Protein AF-A0A1B8W9C3-F1 (afdb_monomer)

Sequence (84 aa):
MDGYWVWCGSVAKGEDGRFHMFASRWPKSLPMHPGWIIASEIVRAVSDTPEGPYDFQEVVFPARGAEYWDGRSTHNPHIVKHER

Radius of gyration: 13.45 Å; Cα contacts (8 Å, |Δi|>4): 176; chains: 1; bounding box: 33×34×30 Å

Secondary structure (DSSP, 8-state):
-TTEEEEEEEEEE-TTSSEEEEEEEEETTS-HHHHHHHH-EEEEEEESSTT-PPEEEEEEE----TTSTTSS------------

pLDDT: mean 95.74, std 4.28, range [68.06, 98.56]

Structure (mmCIF, N/CA/C/O backbone):
data_AF-A0A1B8W9C3-F1
#
_entry.id   AF-A0A1B8W9C3-F1
#
loop_
_atom_site.group_PDB
_atom_site.id
_atom_site.type_symbol
_atom_site.label_atom_id
_atom_site.label_alt_id
_atom_site.label_comp_id
_atom_site.label_asym_id
_atom_site.label_entity_id
_atom_site.label_seq_id
_atom_site.pdbx_PDB_ins_code
_atom_site.Cartn_x
_atom_site.Cartn_y
_atom_site.Cartn_z
_atom_site.occupancy
_atom_site.B_iso_or_equiv
_atom_site.auth_seq_id
_atom_site.auth_comp_id
_atom_site.auth_asym_id
_atom_site.auth_atom_id
_atom_site.pdbx_PDB_model_num
ATOM 1 N N . MET A 1 1 ? -3.410 -11.196 -1.161 1.00 82.31 1 MET A N 1
ATOM 2 C CA . MET A 1 1 ? -2.390 -10.403 -1.904 1.00 82.31 1 MET A CA 1
ATOM 3 C C . MET A 1 1 ? -1.283 -11.343 -2.358 1.00 82.31 1 MET A C 1
ATOM 5 O O . MET A 1 1 ? -0.096 -11.117 -2.129 1.00 82.31 1 MET A O 1
ATOM 9 N N . ASP A 1 2 ? -1.683 -12.444 -2.978 1.00 92.12 2 ASP A N 1
ATOM 10 C CA . ASP A 1 2 ? -0.792 -13.584 -3.133 1.00 92.12 2 ASP A CA 1
ATOM 11 C C . ASP A 1 2 ? 0.132 -13.358 -4.323 1.00 92.12 2 ASP A C 1
ATOM 13 O O . ASP A 1 2 ? -0.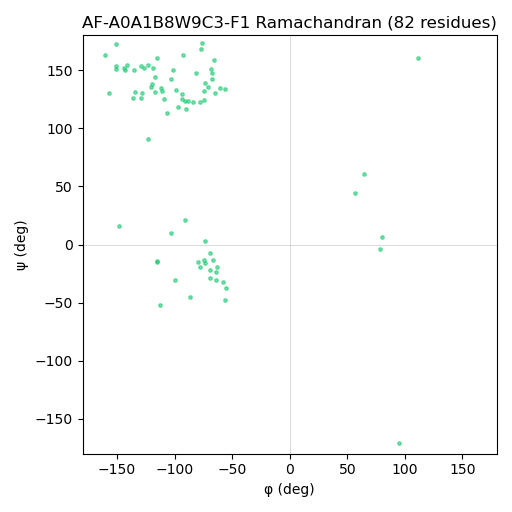221 -12.676 -5.281 1.00 92.12 2 ASP A O 1
ATOM 17 N N . GLY A 1 3 ? 1.356 -13.875 -4.231 1.00 96.88 3 GLY A N 1
ATOM 18 C CA . GLY A 1 3 ? 2.386 -13.612 -5.236 1.00 96.88 3 GLY A CA 1
ATOM 19 C C . GLY A 1 3 ? 3.094 -12.259 -5.098 1.00 96.88 3 GLY A C 1
ATOM 20 O O . GLY A 1 3 ? 3.935 -11.955 -5.937 1.00 96.88 3 GLY A O 1
ATOM 21 N N . TYR A 1 4 ? 2.837 -11.483 -4.039 1.00 97.88 4 TYR A N 1
ATOM 22 C CA . TYR A 1 4 ? 3.529 -10.217 -3.763 1.00 97.88 4 TYR A CA 1
ATOM 23 C C . TYR A 1 4 ? 4.315 -10.262 -2.453 1.00 97.88 4 TYR A C 1
ATOM 25 O O . TYR A 1 4 ? 3.896 -10.879 -1.471 1.00 97.88 4 TYR A O 1
ATOM 33 N N . TRP A 1 5 ? 5.467 -9.599 -2.438 1.00 98.06 5 TRP A N 1
ATOM 34 C CA . TRP A 1 5 ? 6.056 -9.089 -1.207 1.00 98.06 5 TRP A CA 1
ATOM 35 C C . TRP A 1 5 ? 5.206 -7.914 -0.738 1.00 98.06 5 TRP A C 1
ATOM 37 O O . TRP A 1 5 ? 4.838 -7.076 -1.556 1.00 98.06 5 TRP A O 1
ATOM 47 N N . VAL A 1 6 ? 4.896 -7.857 0.554 1.00 97.50 6 VAL A N 1
ATOM 48 C CA . VAL A 1 6 ? 4.150 -6.753 1.170 1.00 97.50 6 VAL A CA 1
ATOM 49 C C . VAL A 1 6 ? 4.954 -6.268 2.369 1.00 97.50 6 VAL A C 1
ATOM 51 O O . VAL A 1 6 ? 5.403 -7.084 3.173 1.00 97.50 6 VAL A O 1
ATOM 54 N N . TRP A 1 7 ? 5.180 -4.960 2.467 1.00 97.25 7 TRP A N 1
ATOM 55 C CA . TRP A 1 7 ? 5.973 -4.346 3.536 1.00 97.25 7 TRP A CA 1
ATOM 56 C C . TRP A 1 7 ? 5.493 -2.915 3.817 1.00 97.25 7 TRP A C 1
ATOM 58 O O . TRP A 1 7 ? 4.667 -2.375 3.083 1.00 97.25 7 TRP A O 1
ATOM 68 N N . CYS A 1 8 ? 6.028 -2.288 4.868 1.00 97.62 8 CYS A N 1
ATOM 69 C CA . CYS A 1 8 ? 5.772 -0.885 5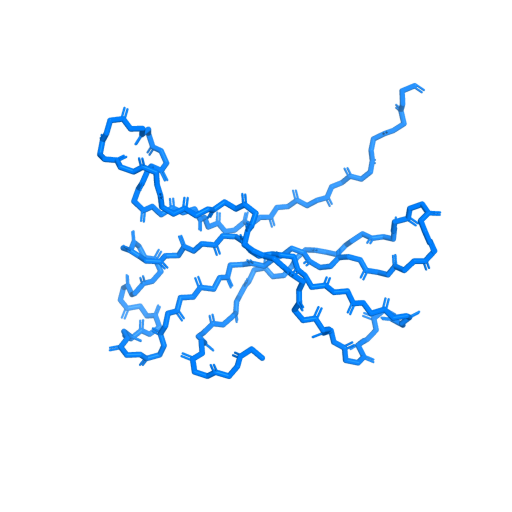.220 1.00 97.62 8 CYS A CA 1
ATOM 70 C C . CYS A 1 8 ? 4.278 -0.573 5.415 1.00 97.62 8 CYS A C 1
ATOM 72 O O . CYS A 1 8 ? 3.775 0.423 4.902 1.00 97.62 8 CYS A O 1
ATOM 74 N N . GLY A 1 9 ? 3.554 -1.447 6.116 1.00 97.31 9 GLY A N 1
ATOM 75 C CA . GLY A 1 9 ? 2.146 -1.211 6.418 1.00 97.31 9 GLY A CA 1
ATOM 76 C C . GLY A 1 9 ? 1.964 0.006 7.328 1.00 97.31 9 GLY A C 1
ATOM 77 O O . GLY A 1 9 ? 2.601 0.104 8.376 1.00 97.31 9 GLY A O 1
ATOM 78 N N . SER A 1 10 ? 1.063 0.906 6.950 1.00 98.31 10 SER A N 1
ATOM 79 C CA . SER A 1 10 ? 0.592 2.024 7.765 1.00 98.31 10 SER A CA 1
ATOM 80 C C . SER A 1 10 ? -0.934 2.013 7.773 1.00 98.31 10 SER A C 1
ATOM 82 O O . SER A 1 10 ? -1.561 1.957 6.717 1.00 98.31 10 SER A O 1
ATOM 84 N N . VAL A 1 11 ? -1.535 2.012 8.963 1.00 97.94 11 VAL A N 1
ATOM 85 C CA . VAL A 1 11 ? -2.979 1.810 9.149 1.00 97.94 11 VAL A CA 1
ATOM 86 C C . VAL A 1 11 ? -3.603 3.027 9.813 1.00 97.94 11 VAL A C 1
ATOM 88 O O . VAL A 1 11 ? -3.062 3.549 10.785 1.00 97.94 11 VAL A O 1
ATOM 91 N N . ALA A 1 12 ? -4.779 3.425 9.335 1.00 97.25 12 ALA A N 1
ATOM 92 C CA . ALA A 1 12 ? -5.647 4.379 10.014 1.00 97.25 12 ALA A CA 1
ATOM 93 C C . ALA A 1 12 ? -7.101 3.892 9.989 1.00 97.25 12 ALA A C 1
ATOM 95 O O . ALA A 1 12 ? -7.525 3.202 9.060 1.00 97.25 12 ALA A O 1
ATOM 96 N N . LYS A 1 13 ? -7.882 4.264 11.009 1.00 97.31 13 LYS A N 1
ATOM 97 C CA . LYS A 1 13 ? -9.329 4.029 11.006 1.00 97.31 13 LYS A CA 1
ATOM 98 C C . LYS A 1 13 ? -10.010 5.081 10.129 1.00 97.31 13 LYS A C 1
ATOM 100 O O . LYS A 1 13 ? -9.843 6.279 10.361 1.00 97.31 13 LYS A O 1
ATOM 105 N N . GLY A 1 14 ? -10.739 4.622 9.120 1.00 95.69 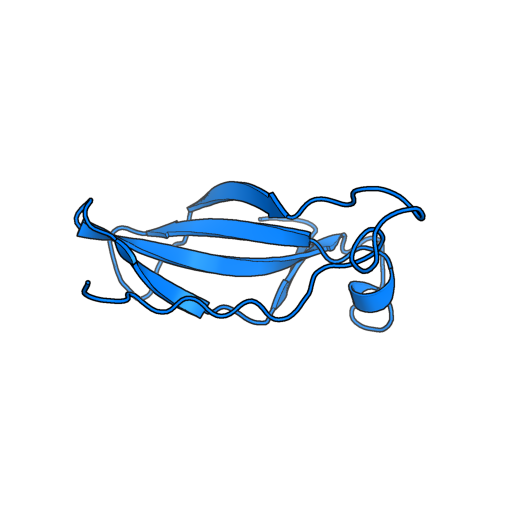14 GLY A N 1
ATOM 106 C CA . GLY A 1 14 ? -11.498 5.453 8.196 1.00 95.69 14 GLY A CA 1
ATOM 107 C C . GLY A 1 14 ? -12.798 5.971 8.806 1.00 95.69 14 GLY A C 1
ATOM 108 O O . GLY A 1 14 ? -13.254 5.521 9.859 1.00 95.69 14 GLY A O 1
ATOM 109 N N . GLU A 1 15 ? -13.414 6.926 8.115 1.00 94.94 15 GLU A N 1
ATOM 110 C CA . GLU A 1 15 ? -14.729 7.477 8.476 1.00 94.94 15 GLU A CA 1
ATOM 111 C C . GLU A 1 15 ? -15.862 6.465 8.267 1.00 94.94 15 GLU A C 1
ATOM 113 O O . GLU A 1 15 ? -16.892 6.541 8.927 1.00 94.94 15 GLU A O 1
ATOM 118 N N . ASP A 1 16 ? -15.630 5.463 7.416 1.00 96.44 16 ASP A N 1
ATOM 119 C CA . ASP A 1 16 ? -16.502 4.302 7.227 1.00 96.44 16 ASP A CA 1
ATOM 120 C C . ASP A 1 16 ? -16.429 3.295 8.390 1.00 96.44 16 ASP A C 1
ATOM 122 O O . ASP A 1 16 ? -17.049 2.236 8.336 1.00 96.44 16 ASP A O 1
ATOM 126 N N . GLY A 1 17 ? -15.660 3.602 9.440 1.00 97.31 17 GLY A N 1
ATOM 127 C CA . GLY A 1 17 ? -15.501 2.758 10.619 1.00 97.31 17 GLY A CA 1
ATOM 128 C C . GLY A 1 17 ? -14.546 1.579 10.433 1.00 97.31 17 GLY A C 1
ATOM 129 O O . GLY A 1 17 ? -14.258 0.905 11.425 1.00 97.31 17 GLY A O 1
ATOM 130 N N . ARG A 1 18 ? -14.012 1.362 9.225 1.00 98.31 18 ARG A N 1
ATOM 131 C CA . ARG A 1 18 ? -13.079 0.272 8.906 1.00 98.31 18 ARG A CA 1
ATOM 132 C C . ARG A 1 18 ? -11.627 0.707 9.055 1.00 98.31 18 ARG A C 1
ATOM 134 O O . ARG A 1 18 ? -11.308 1.895 9.077 1.00 98.31 18 ARG A O 1
ATOM 141 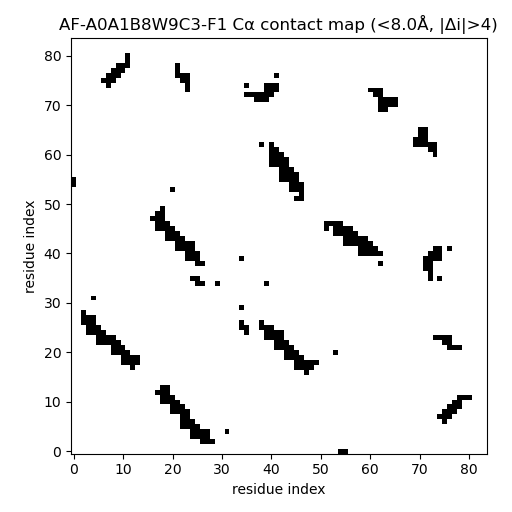N N . PHE A 1 19 ? -10.722 -0.254 9.142 1.00 98.44 19 PHE A N 1
ATOM 142 C CA . PHE A 1 19 ? -9.282 -0.021 9.160 1.00 98.44 19 PHE A CA 1
ATOM 143 C C . PHE A 1 19 ? -8.745 -0.062 7.737 1.00 98.44 19 PHE A C 1
ATOM 145 O O . PHE A 1 19 ? -8.916 -1.057 7.039 1.00 98.44 19 PHE A O 1
ATOM 152 N N . HIS A 1 20 ? -8.089 1.012 7.303 1.00 98.31 20 HIS A N 1
ATOM 153 C CA . HIS A 1 20 ? -7.478 1.119 5.981 1.00 98.31 20 HIS A CA 1
ATOM 154 C C . HIS A 1 20 ? -5.966 1.022 6.139 1.00 98.31 20 HIS A C 1
ATOM 156 O O . HIS A 1 20 ? -5.340 1.907 6.726 1.00 98.31 20 HIS A O 1
ATOM 162 N N . MET A 1 21 ? -5.387 -0.059 5.624 1.00 98.44 21 MET A N 1
ATOM 163 C CA . MET A 1 21 ? -3.946 -0.251 5.533 1.00 98.44 21 MET A CA 1
ATOM 164 C C . MET A 1 21 ? -3.454 0.217 4.174 1.00 98.44 21 MET A C 1
ATOM 166 O O . MET A 1 21 ? -3.897 -0.285 3.142 1.00 98.44 21 MET A O 1
ATOM 170 N N . PHE A 1 22 ? -2.482 1.120 4.188 1.00 98.56 22 PHE A N 1
ATOM 171 C CA . PHE A 1 22 ? -1.646 1.418 3.040 1.00 98.56 22 PHE A CA 1
ATOM 172 C C . PHE A 1 22 ? -0.335 0.657 3.186 1.00 98.56 22 PHE A C 1
ATOM 174 O O . PHE A 1 22 ? 0.259 0.658 4.262 1.00 98.56 22 PHE A O 1
ATOM 181 N N . ALA A 1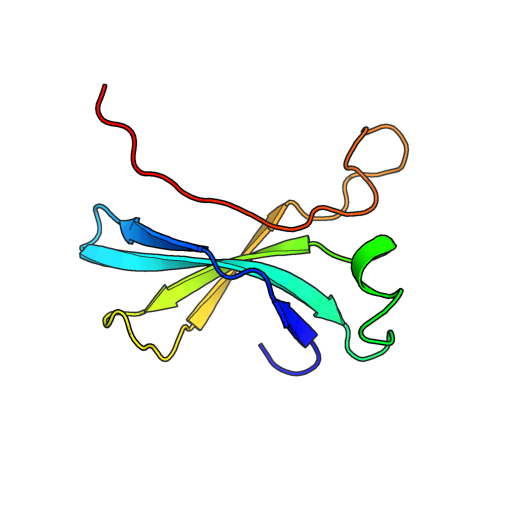 23 ? 0.112 -0.016 2.133 1.00 98.50 23 ALA A N 1
ATOM 182 C CA . ALA A 1 23 ? 1.336 -0.810 2.175 1.00 98.50 23 ALA A CA 1
ATOM 183 C C . ALA A 1 23 ? 2.091 -0.732 0.851 1.00 98.50 23 ALA A C 1
ATOM 185 O O . ALA A 1 23 ? 1.486 -0.563 -0.210 1.00 98.50 23 ALA A O 1
ATOM 186 N N . SER A 1 24 ? 3.409 -0.898 0.917 1.00 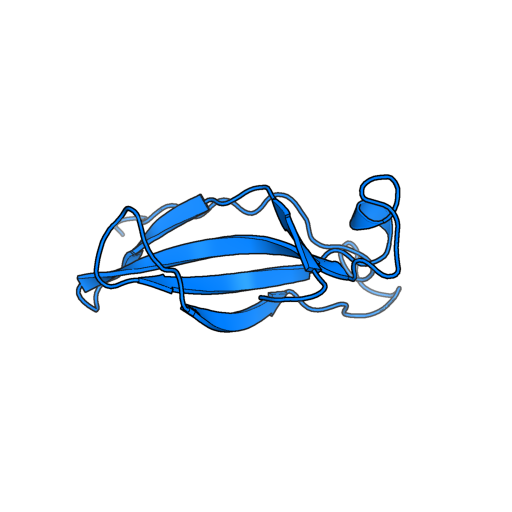98.25 24 SER A N 1
ATOM 187 C CA . SER A 1 24 ? 4.220 -1.189 -0.260 1.00 98.25 24 SER A CA 1
ATOM 188 C C . SER A 1 24 ? 3.984 -2.631 -0.689 1.00 98.25 24 SER A C 1
ATOM 190 O O . SER A 1 24 ? 4.006 -3.535 0.155 1.00 98.25 24 SER A O 1
ATOM 192 N N . ARG A 1 25 ? 3.875 -2.883 -1.994 1.00 98.00 25 ARG A N 1
ATOM 193 C CA . ARG A 1 25 ? 4.007 -4.242 -2.530 1.00 98.00 25 ARG A CA 1
ATOM 194 C C . ARG A 1 25 ? 4.756 -4.290 -3.854 1.00 98.00 25 ARG A C 1
ATOM 196 O O . ARG A 1 25 ? 4.762 -3.318 -4.597 1.00 98.00 25 ARG A O 1
ATOM 203 N N . TRP A 1 26 ? 5.366 -5.434 -4.151 1.00 97.69 26 TRP A N 1
ATOM 204 C CA . TRP A 1 26 ? 6.003 -5.733 -5.441 1.00 97.69 26 TRP A CA 1
ATOM 205 C C . TRP A 1 26 ? 5.960 -7.245 -5.712 1.00 97.69 26 TRP A C 1
ATOM 207 O O . TRP A 1 26 ? 5.857 -8.033 -4.765 1.00 97.69 26 TRP A O 1
ATOM 217 N N . PRO A 1 27 ? 5.976 -7.692 -6.979 1.00 97.25 27 PRO A N 1
ATOM 218 C CA . PRO A 1 27 ? 5.754 -9.098 -7.299 1.00 97.25 27 PRO A CA 1
ATOM 219 C C . PRO A 1 27 ? 6.907 -9.984 -6.807 1.00 97.25 27 PRO A C 1
ATOM 221 O O . PRO A 1 27 ? 8.079 -9.622 -6.911 1.00 97.25 27 PRO A O 1
ATOM 224 N N . LYS A 1 28 ? 6.581 -11.189 -6.324 1.00 98.06 28 LYS A N 1
ATOM 225 C CA . LYS A 1 28 ? 7.547 -12.217 -5.886 1.00 98.06 28 LYS A CA 1
ATOM 226 C C . LYS A 1 28 ? 8.357 -12.830 -7.031 1.00 98.06 28 LYS A C 1
ATOM 228 O O . LYS A 1 28 ? 9.298 -13.570 -6.767 1.00 98.06 28 LYS A O 1
ATOM 233 N N . SER A 1 29 ? 8.026 -12.513 -8.287 1.00 97.56 29 SER A N 1
ATOM 234 C CA . SER A 1 29 ? 8.916 -12.768 -9.427 1.00 97.56 29 SER A CA 1
ATOM 235 C C . SER A 1 29 ? 10.220 -11.967 -9.332 1.00 97.56 29 SER A C 1
ATOM 237 O O . SER A 1 29 ? 11.211 -12.337 -9.956 1.00 97.56 29 SER A O 1
ATOM 239 N N . LEU A 1 30 ? 10.235 -10.899 -8.528 1.00 96.62 30 LEU A N 1
ATOM 240 C CA . LEU A 1 30 ? 11.428 -10.163 -8.136 1.00 96.62 30 LEU A CA 1
ATOM 241 C C . LEU A 1 30 ? 11.855 -10.559 -6.711 1.00 96.62 30 LEU A C 1
ATOM 243 O O . LEU A 1 30 ? 11.010 -10.882 -5.865 1.00 96.62 30 LEU A O 1
ATOM 247 N N . PRO A 1 31 ? 13.162 -10.505 -6.397 1.00 96.94 31 PRO A N 1
ATOM 248 C CA . PRO A 1 31 ? 13.634 -10.725 -5.036 1.00 96.94 31 PRO A CA 1
ATOM 249 C C . PRO A 1 31 ? 13.137 -9.616 -4.100 1.00 96.94 31 PRO A C 1
ATOM 251 O O . PRO A 1 31 ? 12.822 -8.507 -4.538 1.00 96.94 31 PRO A O 1
ATOM 254 N N . MET A 1 32 ? 13.114 -9.886 -2.791 1.00 94.31 32 MET A N 1
ATOM 255 C CA . MET A 1 32 ? 12.709 -8.888 -1.795 1.00 94.31 32 MET A CA 1
ATOM 256 C C . MET A 1 32 ? 13.564 -7.612 -1.914 1.00 94.31 32 MET A C 1
ATOM 258 O O . MET A 1 32 ? 13.024 -6.522 -2.050 1.00 94.31 32 MET A O 1
ATOM 262 N N . HIS A 1 33 ? 14.889 -7.754 -2.000 1.00 93.50 33 HIS A N 1
ATOM 263 C CA . HIS A 1 33 ? 15.822 -6.708 -2.426 1.00 93.50 33 HIS A CA 1
ATOM 264 C C . HIS A 1 33 ? 16.589 -7.199 -3.667 1.00 93.50 33 HIS A C 1
ATOM 266 O O . HIS A 1 33 ? 17.019 -8.353 -3.666 1.00 93.50 33 HIS A O 1
ATOM 272 N N . PRO A 1 34 ? 16.776 -6.379 -4.719 1.00 94.62 34 PRO A N 1
ATOM 273 C CA . PRO A 1 34 ? 16.380 -4.973 -4.861 1.00 94.62 34 PRO A CA 1
ATOM 274 C C . PRO A 1 34 ? 14.981 -4.751 -5.474 1.00 94.62 34 PRO A C 1
ATOM 276 O O . PRO A 1 34 ? 14.720 -3.668 -5.990 1.00 94.62 34 PRO A O 1
ATOM 279 N N . GLY A 1 35 ? 14.069 -5.734 -5.448 1.00 96.00 35 GLY A N 1
ATOM 280 C CA . GLY A 1 35 ? 12.786 -5.664 -6.169 1.00 96.00 35 GLY A CA 1
ATOM 281 C C . GLY A 1 35 ? 11.923 -4.437 -5.849 1.00 96.00 35 GLY A C 1
ATOM 282 O O . GLY A 1 35 ? 11.347 -3.842 -6.761 1.00 96.00 35 GLY A O 1
ATOM 283 N N . TRP A 1 36 ? 11.903 -3.990 -4.590 1.00 94.75 36 TRP A N 1
ATOM 284 C CA . TRP A 1 36 ? 11.159 -2.788 -4.195 1.00 94.75 36 TRP A CA 1
ATOM 285 C C . TRP A 1 36 ? 11.673 -1.496 -4.854 1.00 94.75 36 TRP A C 1
ATOM 287 O O . TRP A 1 36 ? 10.911 -0.548 -5.020 1.00 94.75 36 TRP A O 1
ATOM 297 N N . ILE A 1 37 ? 12.935 -1.440 -5.290 1.00 94.06 37 ILE A N 1
ATOM 298 C CA . ILE A 1 37 ? 13.510 -0.246 -5.934 1.00 94.06 37 ILE A CA 1
ATOM 299 C C . ILE A 1 37 ? 12.890 -0.015 -7.320 1.00 94.06 37 ILE A C 1
ATOM 301 O O . ILE A 1 37 ? 12.796 1.122 -7.771 1.00 94.06 37 ILE A O 1
ATOM 305 N N . ILE A 1 38 ? 12.457 -1.080 -8.000 1.00 92.50 38 ILE A N 1
ATOM 306 C CA . ILE A 1 38 ? 12.095 -1.028 -9.426 1.00 92.50 38 ILE A CA 1
ATOM 307 C C . ILE A 1 38 ? 10.618 -1.293 -9.720 1.00 92.50 38 ILE A C 1
ATOM 309 O O . ILE A 1 38 ? 10.192 -1.059 -10.847 1.00 92.50 38 ILE A O 1
ATOM 313 N N . ALA A 1 39 ? 9.872 -1.831 -8.754 1.00 95.31 39 ALA A N 1
ATOM 314 C CA . ALA A 1 39 ? 8.506 -2.301 -8.979 1.00 95.31 39 ALA A CA 1
ATOM 315 C C . ALA A 1 39 ? 7.592 -2.149 -7.752 1.00 95.31 39 ALA A C 1
ATOM 317 O O . ALA A 1 39 ? 6.559 -2.814 -7.689 1.00 95.31 39 ALA A O 1
ATOM 318 N N . SER A 1 40 ? 7.982 -1.343 -6.756 1.00 97.44 40 SER A N 1
ATOM 319 C CA . SER A 1 40 ? 7.109 -1.089 -5.608 1.00 97.44 40 SER A CA 1
ATOM 320 C C . SER A 1 40 ? 5.979 -0.143 -5.997 1.00 97.44 40 SER A C 1
ATOM 322 O O . SER A 1 40 ? 6.205 0.911 -6.593 1.00 97.44 40 SER A O 1
ATOM 324 N N . GLU A 1 41 ? 4.771 -0.529 -5.612 1.00 97.94 41 GLU A N 1
ATOM 325 C CA . GLU A 1 41 ? 3.555 0.273 -5.693 1.00 97.94 41 GLU A CA 1
ATOM 326 C C . GLU A 1 41 ? 2.920 0.396 -4.305 1.00 97.94 41 GLU A C 1
ATOM 328 O O . GLU A 1 41 ? 3.109 -0.476 -3.446 1.00 97.94 41 GLU A O 1
ATOM 333 N N . ILE A 1 42 ? 2.149 1.463 -4.082 1.00 98.56 42 ILE A N 1
ATOM 334 C CA . ILE A 1 42 ? 1.344 1.606 -2.863 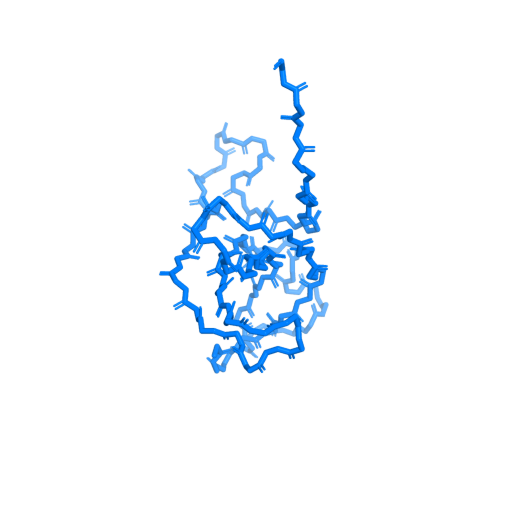1.00 98.56 42 ILE A CA 1
ATOM 335 C C . ILE A 1 42 ? -0.057 1.075 -3.111 1.00 98.56 42 ILE A C 1
ATOM 337 O O . ILE A 1 42 ? -0.724 1.478 -4.063 1.00 98.56 42 ILE A O 1
ATOM 341 N N . VAL A 1 43 ? -0.525 0.214 -2.216 1.00 98.56 43 VAL A N 1
ATOM 342 C CA . VAL A 1 43 ? -1.885 -0.330 -2.229 1.00 98.56 43 VAL A CA 1
ATOM 343 C C . VAL A 1 43 ? -2.679 0.101 -1.020 1.00 98.56 43 VAL A C 1
ATOM 345 O O . VAL A 1 43 ? -2.093 0.428 0.009 1.00 98.56 43 VAL A O 1
ATOM 348 N N . ARG A 1 44 ? -4.004 0.008 -1.135 1.00 98.56 44 ARG A N 1
ATOM 349 C CA . ARG A 1 44 ? -4.926 0.042 -0.003 1.00 98.56 44 ARG A CA 1
ATOM 350 C C . ARG A 1 44 ? -5.587 -1.321 0.173 1.00 98.56 44 ARG A C 1
ATOM 352 O O . ARG A 1 44 ? -6.064 -1.929 -0.788 1.00 98.56 44 ARG A O 1
ATOM 359 N N . ALA A 1 45 ? -5.637 -1.776 1.413 1.00 98.50 45 ALA A N 1
ATOM 360 C CA . ALA A 1 45 ? -6.419 -2.919 1.857 1.00 98.50 45 ALA A CA 1
ATOM 361 C C . ALA A 1 45 ? -7.255 -2.515 3.077 1.00 98.50 45 ALA A C 1
ATOM 363 O O . ALA A 1 45 ? -6.886 -1.583 3.794 1.00 98.50 45 ALA A O 1
ATOM 364 N N . VAL A 1 46 ? -8.381 -3.185 3.310 1.00 98.56 46 VAL A N 1
ATOM 365 C CA . VAL A 1 46 ? -9.303 -2.849 4.407 1.00 98.56 46 VAL A CA 1
ATOM 366 C C . VAL A 1 46 ? -9.615 -4.046 5.282 1.00 98.56 46 VAL A C 1
ATOM 368 O O . VAL A 1 46 ? -9.596 -5.174 4.806 1.00 98.56 46 VAL A O 1
ATOM 371 N N . SER A 1 47 ? -9.919 -3.783 6.544 1.00 98.56 47 SER A N 1
ATOM 372 C CA . SER A 1 47 ? -10.385 -4.772 7.511 1.00 98.56 47 SER A CA 1
ATOM 373 C C . SER A 1 47 ? -11.431 -4.148 8.430 1.00 98.56 47 SER A C 1
ATOM 375 O O . SER A 1 47 ? -11.373 -2.951 8.722 1.00 98.56 47 SER A O 1
ATOM 377 N N . ASP A 1 48 ? -12.360 -4.958 8.926 1.00 98.44 48 ASP A N 1
ATOM 378 C CA . ASP A 1 48 ? -13.310 -4.542 9.963 1.00 98.44 48 ASP A CA 1
ATOM 379 C C . ASP A 1 48 ? -12.670 -4.534 11.367 1.00 98.44 48 ASP A C 1
ATOM 381 O O . ASP A 1 48 ? -13.142 -3.838 12.268 1.00 98.44 48 ASP A O 1
ATOM 385 N N . THR A 1 49 ? -11.552 -5.245 11.552 1.00 97.88 49 THR A N 1
ATOM 386 C CA . THR A 1 49 ? -10.766 -5.301 12.799 1.00 97.88 49 THR A CA 1
ATOM 387 C C . THR A 1 49 ? -9.340 -4.769 12.589 1.00 97.88 49 THR A C 1
ATOM 389 O O . THR A 1 49 ? -8.807 -4.856 11.477 1.00 97.88 49 THR A O 1
ATOM 392 N N . PRO A 1 50 ? -8.675 -4.217 13.621 1.00 95.94 50 PRO A N 1
ATOM 393 C CA . PRO A 1 50 ? -7.319 -3.686 13.464 1.00 95.94 50 PRO A CA 1
ATOM 394 C C . PRO A 1 50 ? -6.283 -4.764 13.100 1.00 95.94 50 PRO A C 1
ATOM 396 O O . PRO A 1 50 ? -5.318 -4.466 12.394 1.00 95.94 50 PRO A O 1
ATOM 399 N N . GLU A 1 51 ? -6.478 -6.005 13.543 1.00 96.25 51 GLU A N 1
ATOM 400 C CA . GLU A 1 51 ? -5.591 -7.148 13.303 1.00 96.25 51 GLU A CA 1
ATOM 401 C C . GLU A 1 51 ? -5.751 -7.803 11.921 1.00 96.25 51 GLU A C 1
ATOM 403 O O . GLU A 1 51 ? -4.860 -8.538 11.491 1.00 96.25 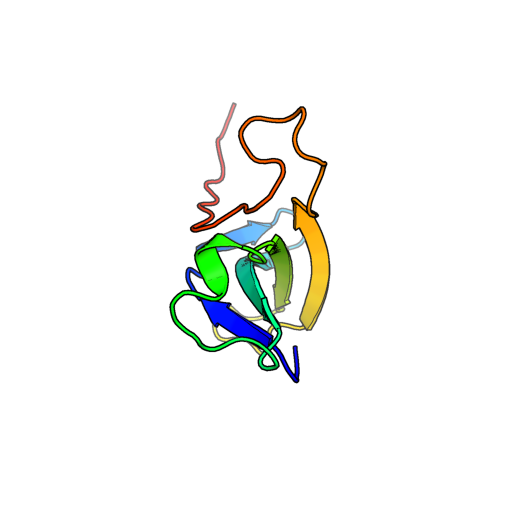51 GLU A O 1
ATOM 408 N N . GLY A 1 52 ? -6.835 -7.516 11.198 1.00 95.38 52 GLY A N 1
ATOM 409 C CA . GLY A 1 52 ? -7.138 -8.162 9.922 1.00 95.38 52 GLY A CA 1
ATOM 410 C C . GLY A 1 52 ? -8.076 -9.375 10.049 1.00 95.38 52 GLY A C 1
ATOM 411 O O . GLY A 1 52 ? -8.612 -9.647 11.123 1.00 95.38 52 GLY A O 1
ATOM 412 N N . PRO A 1 53 ? -8.258 -10.152 8.967 1.00 96.44 53 PRO A N 1
ATOM 413 C CA . PRO A 1 53 ? -7.527 -10.080 7.700 1.00 96.44 53 PRO A CA 1
ATOM 414 C C . PRO A 1 53 ? -7.815 -8.798 6.908 1.00 96.44 53 PRO A C 1
ATOM 416 O O . PRO A 1 53 ? -8.913 -8.261 6.956 1.00 96.44 53 PRO A O 1
ATOM 419 N N . TYR A 1 54 ? -6.808 -8.315 6.174 1.00 97.75 54 TYR A N 1
ATOM 420 C CA . TYR A 1 54 ? -6.950 -7.151 5.298 1.00 97.75 54 TYR A CA 1
ATOM 421 C C . TYR A 1 54 ? -7.196 -7.580 3.852 1.00 97.75 54 TYR A C 1
ATOM 423 O O . TYR A 1 54 ? -6.322 -8.177 3.211 1.00 97.75 54 TYR A O 1
ATOM 431 N N . ASP A 1 55 ? -8.347 -7.194 3.317 1.00 97.75 55 ASP A N 1
ATOM 432 C CA . ASP A 1 55 ? -8.744 -7.454 1.941 1.00 97.75 55 ASP A CA 1
ATOM 433 C C . ASP A 1 55 ? -8.256 -6.344 1.017 1.00 97.75 55 ASP A C 1
ATOM 435 O O . ASP A 1 55 ? -8.568 -5.163 1.196 1.00 97.75 55 ASP A O 1
ATOM 439 N N . PHE A 1 56 ? -7.490 -6.728 -0.003 1.00 98.06 56 PHE A N 1
ATOM 440 C CA . PHE A 1 56 ? -7.004 -5.808 -1.027 1.00 98.06 56 PHE A CA 1
ATOM 441 C C . PHE A 1 56 ? -8.166 -5.078 -1.706 1.00 98.06 56 PHE A C 1
ATOM 443 O O . PHE A 1 56 ? -9.132 -5.713 -2.119 1.00 98.06 56 PHE A O 1
ATOM 450 N N . GLN A 1 57 ? -8.038 -3.761 -1.857 1.00 98.12 57 GLN A N 1
ATOM 451 C CA . GLN A 1 57 ? -9.038 -2.931 -2.523 1.00 98.12 57 GLN A CA 1
ATOM 452 C C . GLN A 1 57 ? -8.507 -2.359 -3.835 1.00 98.12 57 GLN A C 1
ATOM 454 O O . GLN A 1 57 ? -9.147 -2.504 -4.871 1.00 98.12 57 GLN A O 1
ATOM 459 N N . GLU A 1 58 ? -7.338 -1.713 -3.808 1.00 98.19 58 GLU A N 1
ATOM 460 C CA . GLU A 1 58 ? -6.828 -0.989 -4.976 1.00 98.19 58 GLU A CA 1
ATOM 461 C C . GLU A 1 58 ? -5.319 -0.726 -4.922 1.00 98.19 58 GLU A C 1
ATOM 463 O O . GLU A 1 58 ? -4.687 -0.776 -3.861 1.00 98.19 58 GLU A O 1
ATOM 468 N N . VAL A 1 59 ? -4.753 -0.402 -6.088 1.00 98.31 59 VAL A N 1
ATOM 469 C CA . VAL A 1 59 ? -3.432 0.227 -6.212 1.00 98.31 59 VAL A CA 1
ATOM 470 C C . VAL A 1 59 ? -3.630 1.738 -6.196 1.00 98.31 59 VAL A C 1
ATOM 472 O O . VAL A 1 59 ? -4.268 2.288 -7.086 1.00 98.31 59 VAL A O 1
ATOM 475 N N . VAL A 1 60 ? -3.079 2.396 -5.181 1.00 98.00 60 VAL A N 1
ATOM 476 C CA . VAL A 1 60 ? -3.222 3.838 -4.941 1.00 98.00 60 VAL A CA 1
ATOM 477 C C . VAL A 1 60 ? -2.167 4.617 -5.718 1.00 98.00 60 VAL A C 1
ATOM 479 O O . VAL A 1 60 ? -2.488 5.603 -6.376 1.00 98.00 60 VAL A O 1
ATOM 482 N N . PHE A 1 61 ? -0.912 4.159 -5.673 1.00 97.31 61 PHE A N 1
ATOM 483 C CA . PHE A 1 61 ? 0.187 4.751 -6.436 1.00 97.31 61 PHE A CA 1
ATOM 484 C C . PHE A 1 61 ? 0.837 3.696 -7.336 1.00 97.31 61 PHE A C 1
ATOM 486 O O . PHE A 1 61 ? 1.754 2.997 -6.894 1.00 97.31 61 PHE A O 1
ATOM 493 N N . PRO A 1 62 ? 0.351 3.548 -8.585 1.00 96.12 62 PRO A N 1
ATOM 494 C CA . PRO A 1 62 ? 0.975 2.680 -9.576 1.00 96.12 62 PRO A CA 1
ATOM 495 C C . PRO A 1 62 ? 2.240 3.331 -10.154 1.00 96.12 62 PRO A C 1
ATOM 497 O O . PRO A 1 62 ? 2.517 4.510 -9.926 1.00 96.12 62 PRO A O 1
ATOM 500 N N . ALA A 1 63 ? 2.985 2.582 -10.968 1.00 94.75 63 ALA A N 1
ATOM 501 C CA . ALA A 1 63 ? 4.024 3.165 -11.814 1.00 94.75 63 ALA A CA 1
ATOM 502 C C . ALA A 1 63 ? 3.410 4.190 -12.785 1.00 94.75 63 ALA A C 1
ATOM 504 O O . ALA A 1 63 ? 2.379 3.925 -13.407 1.00 94.75 63 ALA A O 1
ATOM 505 N N . ARG A 1 64 ? 4.053 5.355 -12.918 1.00 95.00 64 ARG A N 1
ATOM 506 C CA . ARG A 1 64 ? 3.547 6.482 -13.725 1.00 95.00 64 ARG A CA 1
ATOM 507 C C . ARG A 1 64 ? 4.408 6.831 -14.937 1.00 95.00 64 ARG A C 1
ATOM 509 O O . ARG A 1 64 ? 3.919 7.541 -15.801 1.00 95.00 64 ARG A O 1
ATOM 516 N N . GLY A 1 65 ? 5.640 6.322 -15.022 1.00 92.50 65 GLY A N 1
ATOM 517 C CA . GLY A 1 65 ? 6.556 6.589 -16.141 1.00 92.50 65 GLY A CA 1
ATOM 518 C C . GLY A 1 65 ? 7.767 7.449 -15.762 1.00 92.50 65 GLY A C 1
ATOM 519 O O . GLY A 1 65 ? 7.785 8.106 -14.728 1.00 92.50 65 GLY A O 1
ATOM 520 N N . ALA A 1 66 ? 8.828 7.405 -16.570 1.00 91.38 66 ALA A N 1
ATOM 521 C CA . ALA A 1 66 ? 10.125 8.019 -16.251 1.00 91.38 66 ALA A CA 1
ATOM 522 C C . ALA A 1 66 ? 10.107 9.560 -16.185 1.00 91.38 66 ALA A C 1
ATOM 524 O O . ALA A 1 66 ? 11.057 10.166 -15.696 1.00 91.38 66 ALA A O 1
ATOM 525 N N . GLU A 1 67 ? 9.042 10.185 -16.674 1.00 96.12 67 GLU A N 1
ATOM 526 C CA . GLU A 1 67 ? 8.802 11.623 -16.623 1.00 96.12 67 GLU A CA 1
ATOM 527 C C . GLU A 1 67 ? 8.410 12.125 -15.222 1.00 96.12 67 GLU A C 1
ATOM 529 O O . GLU A 1 67 ? 8.501 13.324 -14.954 1.00 96.12 67 GLU A O 1
ATOM 534 N N . TYR A 1 68 ? 8.009 11.227 -14.316 1.00 94.81 68 TYR A N 1
ATOM 535 C CA . TYR A 1 68 ? 7.660 11.561 -12.936 1.00 94.81 68 TYR A CA 1
ATOM 536 C C . TYR A 1 68 ? 8.776 11.165 -11.969 1.00 94.81 68 TYR A C 1
ATOM 538 O O . TYR A 1 68 ? 9.382 10.100 -12.092 1.00 94.81 68 TYR A O 1
ATOM 546 N N . TRP A 1 69 ? 9.008 12.001 -10.952 1.00 93.44 69 TRP A N 1
ATOM 547 C CA . TRP A 1 69 ? 10.049 11.775 -9.941 1.00 93.44 69 TRP A CA 1
ATOM 548 C C . TRP A 1 69 ? 9.878 10.442 -9.186 1.00 93.44 69 TRP A C 1
ATOM 550 O O . TRP A 1 69 ? 10.858 9.801 -8.819 1.00 93.44 69 TRP A O 1
ATOM 560 N N . ASP A 1 70 ? 8.633 10.014 -8.992 1.00 92.81 70 ASP A N 1
ATOM 561 C CA . ASP A 1 70 ? 8.193 8.778 -8.336 1.00 92.81 70 ASP A CA 1
ATOM 562 C C . ASP A 1 70 ? 7.747 7.706 -9.342 1.00 92.81 70 ASP A C 1
ATOM 564 O O . ASP A 1 70 ? 7.145 6.695 -8.984 1.00 92.81 70 ASP A O 1
ATOM 568 N N . GLY A 1 71 ? 7.997 7.921 -10.630 1.00 91.00 71 GLY A N 1
ATOM 569 C CA . GLY A 1 71 ? 7.285 7.202 -11.673 1.00 91.00 71 GLY A CA 1
ATOM 570 C C . GLY A 1 71 ? 7.686 5.741 -11.867 1.00 91.00 71 GLY A C 1
ATOM 571 O O . GLY A 1 71 ? 6.950 5.009 -12.533 1.00 91.00 71 GLY A O 1
ATOM 572 N N . ARG A 1 72 ? 8.812 5.298 -11.284 1.00 87.00 72 ARG A N 1
ATOM 573 C CA . ARG A 1 72 ? 9.246 3.885 -11.298 1.00 87.00 72 ARG A CA 1
ATOM 574 C C . ARG A 1 72 ? 8.933 3.121 -10.015 1.00 87.00 72 ARG A C 1
ATOM 576 O O . ARG A 1 72 ? 8.768 1.909 -10.086 1.00 87.00 72 ARG A O 1
ATOM 583 N N . SER A 1 73 ? 8.916 3.784 -8.863 1.00 93.94 73 SER A N 1
ATOM 584 C CA . SER A 1 73 ? 8.703 3.116 -7.581 1.00 93.94 73 SER A CA 1
ATOM 585 C C . SER A 1 73 ? 8.185 4.093 -6.537 1.00 93.94 73 SER A C 1
ATOM 587 O O . SER A 1 73 ? 8.765 5.159 -6.324 1.00 93.94 73 SER A O 1
ATOM 589 N N . THR A 1 74 ? 7.114 3.686 -5.862 1.00 97.06 74 THR A N 1
ATOM 590 C CA . THR A 1 74 ? 6.593 4.334 -4.659 1.00 97.06 74 THR A CA 1
ATOM 591 C C . THR A 1 74 ? 6.688 3.351 -3.498 1.00 97.06 74 THR A C 1
ATOM 593 O O . THR A 1 74 ? 6.345 2.171 -3.621 1.00 97.06 74 THR A O 1
ATOM 596 N N . HIS A 1 75 ? 7.229 3.803 -2.366 1.00 97.25 75 HIS A N 1
ATOM 597 C CA . HIS A 1 75 ? 7.577 2.914 -1.263 1.00 97.25 75 HIS A CA 1
ATOM 598 C C . HIS A 1 75 ? 7.480 3.624 0.087 1.00 97.25 75 HIS A C 1
ATOM 600 O O . HIS A 1 75 ? 7.723 4.823 0.185 1.00 97.25 75 HIS A O 1
ATOM 606 N N . ASN A 1 76 ? 7.190 2.845 1.126 1.00 97.38 76 ASN A N 1
ATOM 607 C CA . ASN A 1 76 ? 7.127 3.262 2.523 1.00 97.38 76 ASN A CA 1
ATOM 608 C C . ASN A 1 76 ? 6.013 4.288 2.812 1.00 97.38 76 ASN A C 1
ATOM 610 O O . ASN A 1 76 ? 6.302 5.416 3.217 1.00 97.38 76 ASN A O 1
ATOM 614 N N . PRO A 1 77 ? 4.737 3.923 2.577 1.00 97.94 77 PRO A N 1
ATOM 615 C CA . PRO A 1 77 ? 3.621 4.831 2.786 1.00 97.94 77 PRO A CA 1
ATOM 616 C C . PRO A 1 77 ? 3.418 5.125 4.275 1.00 97.94 77 PRO A C 1
ATOM 618 O O . PRO A 1 77 ? 3.655 4.280 5.139 1.00 97.94 77 PRO A O 1
ATOM 621 N N . HIS A 1 78 ? 2.900 6.315 4.563 1.00 97.94 78 HIS A N 1
ATOM 622 C CA . HIS A 1 78 ? 2.449 6.692 5.893 1.00 97.94 78 HIS A CA 1
A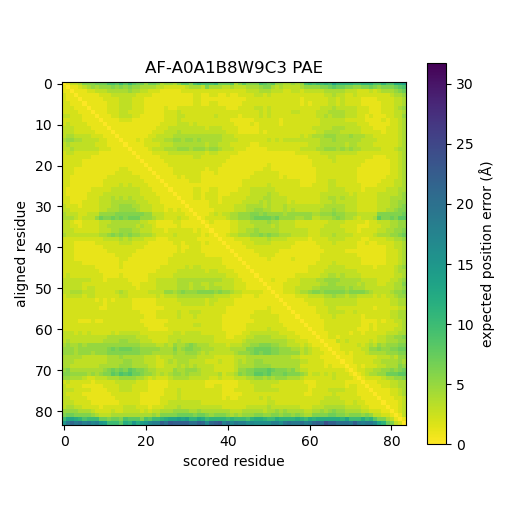TOM 623 C C . HIS A 1 78 ? 1.104 7.405 5.790 1.00 97.94 78 HIS A C 1
ATOM 625 O O . HIS A 1 78 ? 0.974 8.369 5.034 1.00 97.94 78 HIS A O 1
ATOM 631 N N . ILE A 1 79 ? 0.107 6.926 6.533 1.00 96.75 79 ILE A N 1
ATOM 632 C CA . ILE A 1 79 ? -1.210 7.554 6.615 1.00 96.75 79 ILE A CA 1
ATOM 633 C C . ILE A 1 79 ? -1.424 8.153 8.002 1.00 96.75 79 ILE A C 1
ATOM 635 O O . ILE A 1 79 ? -1.216 7.501 9.023 1.00 96.75 79 ILE A O 1
ATOM 639 N N . VAL A 1 80 ? -1.881 9.404 8.021 1.00 95.38 80 VAL A N 1
ATOM 640 C CA . VAL A 1 80 ? -2.280 10.129 9.228 1.00 95.38 80 VAL A CA 1
ATOM 641 C C . VAL A 1 80 ? -3.606 10.810 8.943 1.00 95.38 80 VAL A C 1
ATOM 643 O O . VAL A 1 80 ? -3.759 11.486 7.924 1.00 95.38 80 VAL A O 1
ATOM 646 N N . LYS A 1 81 ? -4.571 10.648 9.849 1.00 91.38 81 LYS A N 1
ATOM 647 C CA . LYS A 1 81 ? -5.793 11.448 9.814 1.00 91.38 81 LYS A CA 1
ATOM 648 C C . LYS A 1 81 ? -5.455 12.858 10.295 1.00 91.38 81 LYS A C 1
ATOM 650 O O . LYS A 1 81 ? -4.926 13.017 11.390 1.00 91.38 81 LYS A O 1
ATOM 655 N N . HIS A 1 82 ? -5.763 13.863 9.485 1.00 91.00 82 HIS A N 1
ATOM 656 C CA . HIS A 1 82 ? -5.586 15.265 9.845 1.00 91.00 82 HIS A CA 1
ATOM 657 C C . HIS A 1 82 ? -6.956 15.909 10.065 1.00 91.00 82 HIS A C 1
ATOM 659 O O . HIS A 1 82 ? -7.803 15.864 9.175 1.00 91.00 82 HIS A O 1
ATOM 665 N N . GLU A 1 83 ? -7.167 16.516 11.231 1.00 84.44 83 GLU A N 1
ATOM 666 C CA . GLU A 1 83 ? -8.355 17.325 11.512 1.00 84.44 83 GLU A CA 1
ATOM 667 C C . GLU A 1 83 ? -8.102 18.740 10.981 1.00 84.44 83 GLU A C 1
ATOM 669 O O . GLU A 1 83 ? -7.082 19.354 11.296 1.00 84.44 83 GLU A O 1
ATOM 674 N N . ARG A 1 84 ? -8.965 19.215 10.082 1.00 68.06 84 ARG A N 1
ATOM 675 C CA . ARG A 1 84 ? -8.993 20.621 9.666 1.00 68.06 84 ARG A CA 1
ATOM 676 C C . ARG A 1 84 ? -10.072 21.360 10.432 1.00 68.06 84 ARG A C 1
ATOM 678 O O . ARG A 1 84 ? -11.129 20.736 10.667 1.00 68.06 84 ARG A O 1
#

Solvent-accessible surface area (backbone atoms only — not comparable to full-atom values): 4838 Å² total; per-residue (Å²): 120,83,69,44,48,73,47,50,75,23,65,42,75,45,94,87,69,30,28,39,32,32,24,18,32,26,56,55,91,38,52,83,75,70,29,50,70,64,47,12,21,30,31,36,23,38,17,87,43,93,89,45,77,64,48,79,73,48,73,75,39,62,71,71,39,89,92,43,98,53,11,53,33,35,73,67,50,80,63,78,91,78,89,129

Foldseek 3Di:
DPQKDWAQWAWDQDPVRKIKIKIWIFGVVDPPPPRQVFFIFIFIWIANDPVDPTHTDDTPGGQQDPVDPCRGHDHNDYDDDDDD

Mean predicted aligned error: 2.76 Å

Nearest PDB structures (foldseek):
  6q50-assembly1_A  TM=7.360E-01  e=5.960E-01  Leishmania mexicana MHOM/GT/2001/U1103
  3byj-assembly1_A  TM=6.419E-01  e=4.780E-01  Bacillus subtilis
  6pwq-assembly1_A  TM=6.458E-01  e=7.033E-01  Bacillus subtilis